Protein AF-A0ABD0PIT6-F1 (afdb_monomer_lite)

Organism: Cirrhinus mrigala (NCBI:txid683832)

Sequence (61 aa):
DCHFTIRGGRQLDDGQYQLPMVVLMLNLPHPTRPGMMENLFHEMGHAMHSMLGRTRYQHVT

Secondary structure (DSSP, 8-state):
-EEEEEE--EE-TTS-EEPPEEEEE---SSTTSHHHHHHHHHHHHHHHHHHH--BS--S--

pLDDT: mean 82.4, std 9.63, range [50.88, 92.44]

Radius of gyration: 14.32 Å; chains: 1; bounding box: 28×14×42 Å

Structure (mmCIF, N/CA/C/O backbone):
data_AF-A0ABD0PIT6-F1
#
_entry.id   AF-A0ABD0PIT6-F1
#
loop_
_atom_site.group_PDB
_atom_site.id
_atom_site.type_symbol
_atom_site.label_atom_id
_atom_site.label_alt_id
_atom_site.label_comp_id
_atom_site.label_asym_id
_atom_site.label_entity_id
_atom_site.label_seq_id
_atom_site.pdbx_PDB_ins_code
_atom_site.Cartn_x
_atom_site.Cartn_y
_atom_site.Cartn_z
_atom_site.occupancy
_atom_site.B_iso_or_equiv
_atom_site.auth_seq_id
_atom_site.auth_comp_id
_atom_site.auth_asym_id
_atom_site.auth_atom_id
_atom_site.pdbx_PDB_model_num
ATOM 1 N N . ASP A 1 1 ? -1.936 -2.268 -13.715 1.00 62.12 1 ASP A N 1
ATOM 2 C CA . ASP A 1 1 ? -1.178 -2.320 -12.456 1.00 62.12 1 ASP A CA 1
ATOM 3 C C . ASP A 1 1 ? -1.983 -1.604 -11.402 1.00 62.12 1 ASP A C 1
ATOM 5 O O . ASP A 1 1 ? -2.543 -0.560 -11.714 1.00 62.12 1 ASP A O 1
ATOM 9 N N . CYS A 1 2 ? -2.178 -2.227 -10.246 1.00 72.44 2 CYS A N 1
ATOM 10 C CA . CYS A 1 2 ? -3.008 -1.663 -9.186 1.00 72.44 2 CYS A CA 1
ATOM 11 C C . CYS A 1 2 ? -2.665 -2.259 -7.815 1.00 72.44 2 CYS A C 1
ATOM 13 O O . CYS A 1 2 ? -2.423 -3.465 -7.682 1.00 72.44 2 CYS A O 1
ATOM 15 N N . HIS A 1 3 ? -2.716 -1.414 -6.787 1.00 82.94 3 HIS A N 1
ATOM 16 C CA . HIS A 1 3 ? -2.746 -1.805 -5.380 1.00 82.94 3 HIS A CA 1
ATOM 17 C C . HIS A 1 3 ? -4.190 -1.995 -4.879 1.00 82.94 3 HIS A C 1
ATOM 19 O O . HIS A 1 3 ? -5.063 -1.155 -5.109 1.00 82.94 3 HIS A O 1
ATOM 25 N N . PHE A 1 4 ? -4.416 -3.062 -4.111 1.00 83.75 4 PHE A N 1
ATOM 26 C CA . PHE A 1 4 ? -5.653 -3.277 -3.361 1.00 83.75 4 PHE A CA 1
ATOM 27 C C . PHE A 1 4 ? -5.352 -3.459 -1.880 1.00 83.75 4 PHE A C 1
ATOM 29 O O . PHE A 1 4 ? -4.553 -4.315 -1.499 1.00 83.75 4 PHE A O 1
ATOM 36 N N . THR A 1 5 ? -6.034 -2.696 -1.029 1.00 83.81 5 THR A N 1
ATOM 37 C CA . THR A 1 5 ? -6.063 -2.982 0.406 1.00 83.81 5 THR A CA 1
ATOM 38 C C . THR A 1 5 ? -7.096 -4.070 0.659 1.00 83.81 5 THR A C 1
ATOM 40 O O . THR A 1 5 ? -8.282 -3.856 0.436 1.00 83.81 5 THR A O 1
ATOM 43 N N . ILE A 1 6 ? -6.634 -5.234 1.110 1.00 87.19 6 ILE A N 1
ATOM 44 C CA . ILE A 1 6 ? -7.497 -6.337 1.553 1.00 87.19 6 ILE A CA 1
ATOM 45 C C . ILE A 1 6 ? -7.942 -6.110 2.992 1.00 87.19 6 ILE A C 1
ATOM 47 O O . ILE A 1 6 ? -9.027 -6.527 3.364 1.00 87.19 6 ILE A O 1
ATOM 51 N N . ARG A 1 7 ? -7.080 -5.492 3.806 1.00 88.56 7 ARG A N 1
ATOM 52 C CA . ARG A 1 7 ? -7.354 -5.226 5.215 1.00 88.56 7 ARG A CA 1
ATOM 53 C C . ARG A 1 7 ? -6.638 -3.967 5.671 1.00 88.56 7 ARG A C 1
ATOM 55 O O . ARG A 1 7 ? -5.423 -3.858 5.499 1.00 88.56 7 ARG A O 1
ATOM 62 N N . GLY A 1 8 ? -7.369 -3.040 6.281 1.00 87.19 8 GLY A N 1
ATOM 63 C CA . GLY A 1 8 ? -6.795 -1.833 6.871 1.00 87.19 8 GLY A CA 1
ATOM 64 C C . GLY A 1 8 ? -6.083 -2.084 8.202 1.00 87.19 8 GLY A C 1
ATOM 65 O O . GLY A 1 8 ? -6.446 -2.989 8.958 1.00 87.19 8 GLY A O 1
ATOM 66 N N . GLY A 1 9 ? -5.083 -1.258 8.510 1.00 88.81 9 GLY A N 1
ATOM 67 C CA . GLY A 1 9 ? -4.477 -1.210 9.837 1.00 88.81 9 GLY A CA 1
ATOM 68 C C . GLY A 1 9 ? -5.377 -0.437 10.800 1.00 88.81 9 GLY A C 1
ATOM 69 O O . GLY A 1 9 ? -5.697 0.719 10.529 1.00 88.81 9 GLY A O 1
ATOM 70 N N . ARG A 1 10 ? -5.804 -1.055 11.906 1.00 88.19 10 ARG A N 1
ATOM 71 C CA . ARG A 1 10 ? -6.667 -0.400 12.906 1.00 88.19 10 ARG A CA 1
ATOM 72 C C . ARG A 1 10 ? -6.483 -0.979 14.298 1.00 88.19 10 ARG A C 1
ATOM 74 O O . ARG A 1 10 ? -6.055 -2.121 14.453 1.00 88.19 10 ARG A O 1
ATOM 81 N N . GLN A 1 11 ? -6.887 -0.210 15.301 1.00 87.56 11 GLN A N 1
ATOM 82 C CA . GLN A 1 11 ? -7.113 -0.751 16.635 1.00 87.56 11 GLN A CA 1
ATOM 83 C C . GLN A 1 11 ? -8.455 -1.503 16.666 1.00 87.56 11 GLN A C 1
ATOM 85 O O . GLN A 1 11 ? -9.438 -1.085 16.040 1.00 87.56 11 GLN A O 1
ATOM 90 N N . LEU A 1 12 ? -8.466 -2.644 17.341 1.00 87.12 12 LEU A N 1
ATOM 91 C CA . LEU A 1 12 ? -9.647 -3.450 17.616 1.00 87.12 12 LEU A CA 1
ATOM 92 C C . LEU A 1 12 ? -10.242 -3.059 18.973 1.00 87.12 12 LEU A C 1
ATOM 94 O O . LEU A 1 12 ? -9.590 -2.401 19.787 1.00 87.12 12 LEU A O 1
ATOM 98 N N . ASP A 1 13 ? -11.483 -3.469 19.213 1.00 88.19 13 ASP A N 1
ATOM 99 C CA . ASP A 1 13 ? -12.231 -3.085 20.416 1.00 88.19 13 ASP A CA 1
ATOM 100 C C . ASP A 1 13 ? -11.628 -3.692 21.698 1.00 88.19 13 ASP A C 1
ATOM 102 O O . ASP A 1 13 ? -11.766 -3.128 22.780 1.00 88.19 13 ASP A O 1
ATOM 106 N N . ASP A 1 14 ? -10.894 -4.803 21.571 1.00 92.44 14 ASP A N 1
ATOM 107 C CA . ASP A 1 14 ? -10.124 -5.446 22.646 1.00 92.44 14 ASP A CA 1
ATOM 108 C C . ASP A 1 14 ? -8.757 -4.776 22.911 1.00 92.44 14 ASP A C 1
ATOM 110 O O . ASP A 1 14 ? -7.983 -5.225 23.757 1.00 92.44 14 ASP A O 1
ATOM 114 N N . GLY A 1 15 ? -8.451 -3.694 22.188 1.00 87.44 15 GLY A N 1
ATOM 115 C CA . GLY A 1 15 ? -7.209 -2.938 22.292 1.00 87.44 15 GLY A CA 1
ATOM 116 C C . GLY A 1 15 ? -6.055 -3.472 21.440 1.00 87.44 15 GLY A C 1
ATOM 117 O O . GLY A 1 15 ? -5.048 -2.767 21.323 1.00 87.44 15 GLY A O 1
ATOM 118 N N . GLN A 1 16 ? -6.189 -4.647 20.811 1.00 90.50 16 GLN A N 1
ATOM 119 C CA . GLN A 1 16 ? -5.175 -5.206 19.912 1.00 90.50 16 GLN A CA 1
ATOM 120 C C . GLN A 1 16 ? -5.091 -4.427 18.594 1.00 90.50 16 GLN A C 1
ATOM 122 O O . GLN A 1 16 ? -6.015 -3.710 18.205 1.00 90.50 16 GLN A O 1
ATOM 127 N N . TYR A 1 17 ? -3.972 -4.562 17.877 1.00 88.12 17 TYR A N 1
ATOM 128 C CA . TYR A 1 17 ? -3.791 -3.924 16.572 1.00 88.12 17 TYR A CA 1
ATOM 129 C C . TYR A 1 17 ? -3.910 -4.932 15.427 1.00 88.12 17 TYR A C 1
ATOM 131 O O . TYR A 1 17 ? -3.151 -5.898 15.341 1.00 88.12 17 TYR A O 1
ATOM 139 N N . GLN A 1 18 ? -4.830 -4.666 14.502 1.00 88.81 18 GLN A N 1
ATOM 140 C CA . GLN A 1 18 ? -4.960 -5.395 13.249 1.00 88.81 18 GLN A CA 1
ATOM 141 C C . GLN A 1 18 ? -3.876 -4.943 12.267 1.00 88.81 18 GLN A C 1
ATOM 143 O O . GLN A 1 18 ? -3.818 -3.773 11.891 1.00 88.81 18 GLN A O 1
ATOM 148 N N . LEU A 1 19 ? -3.040 -5.876 11.803 1.00 91.00 19 LEU A N 1
ATOM 149 C CA . LEU A 1 19 ? -2.022 -5.584 10.791 1.00 91.00 19 LEU A CA 1
ATOM 150 C C . LEU A 1 19 ? -2.657 -5.389 9.401 1.00 91.00 19 LEU A C 1
ATOM 152 O O . LEU A 1 19 ? -3.472 -6.228 8.997 1.00 91.00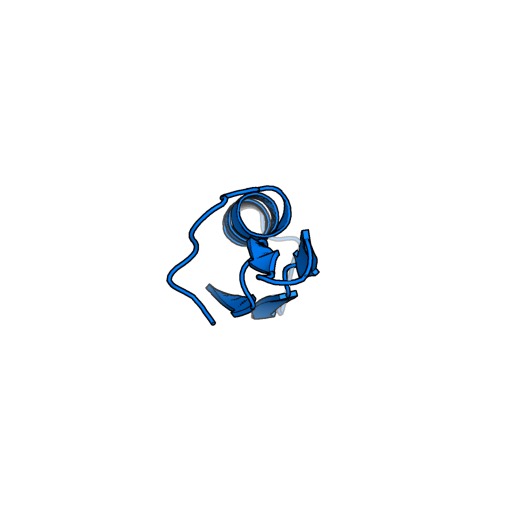 19 LEU A O 1
ATOM 156 N N . PRO A 1 20 ? -2.274 -4.350 8.639 1.00 91.25 20 PRO A N 1
ATOM 157 C CA . PRO A 1 20 ? -2.774 -4.155 7.283 1.00 91.25 20 PRO A CA 1
ATOM 158 C C . PRO A 1 20 ? -2.316 -5.274 6.340 1.00 91.25 20 PRO A C 1
ATOM 160 O O . PRO A 1 20 ? -1.238 -5.843 6.507 1.00 91.25 20 PRO A O 1
ATOM 163 N N . MET A 1 21 ? -3.136 -5.577 5.334 1.00 91.88 21 MET A N 1
ATOM 164 C CA . MET A 1 21 ? -2.796 -6.478 4.231 1.00 91.88 21 MET A CA 1
ATOM 165 C C . MET A 1 21 ? -3.144 -5.812 2.909 1.00 91.88 21 MET A C 1
ATOM 167 O O . MET A 1 21 ? -4.270 -5.354 2.706 1.00 91.88 21 MET A O 1
ATOM 171 N N . VAL A 1 22 ? -2.177 -5.792 2.000 1.00 89.81 22 VAL A N 1
ATOM 172 C CA . VAL A 1 22 ? -2.332 -5.223 0.664 1.00 89.81 22 VAL A CA 1
ATOM 173 C C . VAL A 1 22 ? -1.816 -6.206 -0.375 1.00 89.81 22 VAL A C 1
ATOM 175 O O . VAL A 1 22 ? -0.885 -6.967 -0.111 1.00 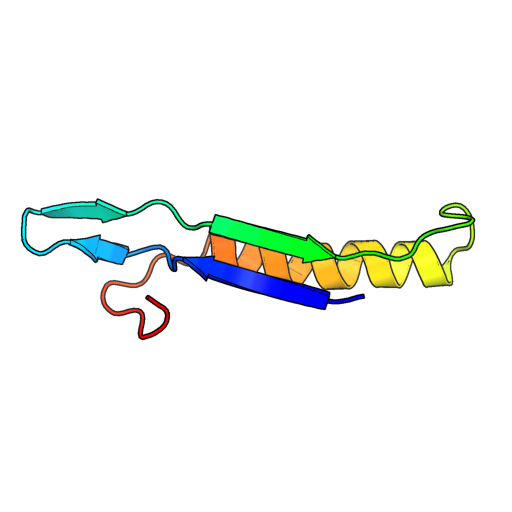89.81 22 VAL A O 1
ATOM 178 N N . VAL A 1 23 ? -2.413 -6.171 -1.559 1.00 91.88 23 VAL A N 1
ATOM 179 C CA . VAL A 1 23 ? -1.947 -6.902 -2.734 1.00 91.88 23 VAL A CA 1
ATOM 180 C C . VAL A 1 23 ? -1.503 -5.904 -3.781 1.00 91.88 23 VAL A C 1
ATOM 182 O O . VAL A 1 23 ? -2.208 -4.943 -4.083 1.00 91.88 23 VAL A O 1
ATOM 185 N N . LEU A 1 24 ? -0.324 -6.164 -4.334 1.00 88.31 24 LEU A N 1
ATOM 186 C CA . LEU A 1 24 ? 0.226 -5.442 -5.464 1.00 88.31 24 LEU A CA 1
ATOM 187 C C . LEU A 1 24 ? 0.079 -6.331 -6.699 1.00 88.31 24 LEU A C 1
ATOM 189 O O . LEU A 1 24 ? 0.701 -7.390 -6.774 1.00 88.31 24 LEU A O 1
ATOM 193 N N . MET A 1 25 ? -0.761 -5.923 -7.646 1.00 87.12 25 MET A N 1
ATOM 194 C CA . MET A 1 25 ? -0.932 -6.635 -8.907 1.00 87.12 25 MET A CA 1
ATOM 195 C C . MET A 1 25 ? -0.243 -5.852 -10.019 1.00 87.12 25 MET A C 1
ATOM 197 O O . MET A 1 25 ? -0.668 -4.753 -10.375 1.00 87.12 25 MET A O 1
ATOM 201 N N . LEU A 1 26 ? 0.824 -6.430 -10.566 1.00 81.81 26 LEU A N 1
ATOM 202 C CA . LEU A 1 26 ? 1.652 -5.805 -11.591 1.00 81.81 26 LEU A CA 1
ATOM 203 C C . LEU A 1 26 ? 1.783 -6.725 -12.799 1.00 81.81 26 LEU A C 1
ATOM 205 O O . LEU A 1 26 ? 2.004 -7.926 -12.645 1.00 81.81 26 LEU A O 1
ATOM 209 N N . ASN A 1 27 ? 1.713 -6.153 -13.995 1.00 81.00 27 ASN A N 1
ATOM 210 C CA . ASN A 1 27 ? 2.049 -6.831 -15.234 1.00 81.00 27 ASN A CA 1
ATOM 211 C C . ASN A 1 27 ? 3.343 -6.238 -15.810 1.00 81.00 27 ASN A C 1
ATOM 213 O O . ASN A 1 27 ? 3.322 -5.282 -16.584 1.00 81.00 27 ASN A O 1
ATOM 217 N N . LEU A 1 28 ? 4.480 -6.820 -15.418 1.00 77.38 28 LEU A N 1
ATOM 218 C CA . LEU A 1 28 ? 5.821 -6.351 -15.782 1.00 77.38 28 LEU A CA 1
ATOM 219 C C . LEU A 1 28 ? 6.558 -7.388 -16.642 1.00 77.38 28 LEU A C 1
ATOM 221 O O . LEU A 1 28 ? 7.498 -8.022 -16.164 1.00 77.38 28 LEU A O 1
ATOM 225 N N . PRO A 1 29 ? 6.178 -7.576 -17.917 1.00 75.31 29 PRO A N 1
ATOM 226 C CA . PRO A 1 29 ? 6.839 -8.559 -18.773 1.00 75.31 29 PRO A CA 1
ATOM 227 C C . PRO A 1 29 ? 8.311 -8.203 -19.047 1.00 75.31 29 PRO A C 1
ATOM 229 O O . PRO A 1 29 ? 9.114 -9.096 -19.283 1.00 75.31 29 PRO A O 1
ATOM 232 N N . HIS A 1 30 ? 8.678 -6.913 -18.995 1.00 74.44 30 HIS A N 1
ATOM 233 C CA . HIS A 1 30 ? 10.058 -6.432 -19.143 1.00 74.44 30 HIS A CA 1
ATOM 234 C C . HIS A 1 30 ? 10.333 -5.268 -18.172 1.00 74.44 30 HIS A C 1
ATOM 236 O O . HIS A 1 30 ? 10.270 -4.103 -18.573 1.00 74.44 30 HIS A O 1
ATOM 242 N N . PRO A 1 31 ? 10.652 -5.552 -16.899 1.00 63.47 31 PRO A N 1
ATOM 243 C CA . PRO A 1 31 ? 10.754 -4.546 -15.833 1.00 63.47 31 PRO A CA 1
ATOM 244 C C . PRO A 1 31 ? 11.936 -3.571 -15.986 1.00 63.47 31 PRO A C 1
ATOM 246 O O . PRO A 1 31 ? 12.151 -2.721 -15.133 1.00 63.47 31 PRO A O 1
ATOM 249 N N . THR A 1 32 ? 12.715 -3.673 -17.063 1.00 74.88 32 THR A N 1
ATOM 250 C CA . THR A 1 32 ? 13.890 -2.834 -17.334 1.00 74.88 32 THR A CA 1
ATOM 251 C C . THR A 1 32 ? 13.570 -1.554 -18.107 1.00 74.88 32 THR A C 1
ATOM 253 O O . THR A 1 32 ? 14.451 -0.715 -18.286 1.00 74.88 32 THR A O 1
ATOM 256 N N . ARG A 1 33 ? 12.330 -1.370 -18.585 1.00 79.25 33 ARG A N 1
ATOM 257 C CA . ARG A 1 33 ? 11.931 -0.129 -19.269 1.00 79.25 33 ARG A CA 1
ATOM 258 C C . ARG A 1 33 ? 11.658 0.969 -18.231 1.00 79.25 33 ARG A C 1
ATOM 260 O O . ARG A 1 33 ? 10.845 0.728 -17.340 1.00 79.25 33 ARG A O 1
ATOM 267 N N . PRO A 1 34 ? 12.233 2.179 -18.370 1.00 79.19 34 PRO A N 1
ATOM 268 C CA . PRO A 1 34 ? 12.088 3.247 -17.377 1.00 79.19 34 PRO A CA 1
ATOM 269 C C . PRO A 1 34 ? 10.638 3.527 -16.950 1.00 79.19 34 PRO A C 1
ATOM 271 O O . PRO A 1 34 ? 10.343 3.500 -15.762 1.00 79.19 34 PRO A O 1
ATOM 274 N N . GLY A 1 35 ? 9.705 3.662 -17.900 1.00 80.81 35 GLY A N 1
ATOM 275 C CA . GLY A 1 35 ? 8.293 3.921 -17.576 1.00 80.81 35 GLY A CA 1
ATOM 276 C C . GLY A 1 35 ? 7.578 2.777 -16.837 1.00 80.81 35 GLY A C 1
ATOM 277 O O . GLY A 1 35 ? 6.632 3.014 -16.098 1.00 80.81 35 GLY A O 1
ATOM 278 N N . MET A 1 36 ? 8.036 1.527 -16.976 1.00 81.12 36 MET A N 1
ATOM 279 C CA . MET A 1 36 ? 7.495 0.404 -16.191 1.00 81.12 36 MET A CA 1
ATOM 280 C C . MET A 1 36 ? 8.026 0.416 -14.754 1.00 81.12 36 MET A C 1
ATOM 282 O O . MET A 1 36 ? 7.306 0.050 -13.828 1.00 81.12 36 MET A O 1
ATOM 286 N N . MET A 1 37 ? 9.266 0.873 -14.566 1.00 84.50 37 MET A N 1
ATOM 287 C CA . MET A 1 37 ? 9.843 1.085 -13.242 1.00 84.50 37 MET A CA 1
ATOM 288 C C . MET A 1 37 ? 9.104 2.211 -12.501 1.00 84.50 37 MET A C 1
ATOM 290 O O . MET A 1 37 ? 8.803 2.069 -11.319 1.00 84.50 37 MET A O 1
ATOM 294 N N . GLU A 1 38 ? 8.751 3.297 -13.198 1.00 85.56 38 GLU A N 1
ATOM 295 C CA . GLU A 1 38 ? 7.923 4.378 -12.641 1.00 85.56 38 GLU A CA 1
ATOM 296 C C . GLU A 1 38 ? 6.561 3.860 -12.162 1.00 85.56 38 GLU A C 1
ATOM 298 O O . GLU A 1 38 ? 6.171 4.137 -11.027 1.00 85.56 38 GLU A O 1
ATOM 303 N N . ASN A 1 39 ? 5.882 3.033 -12.966 1.00 85.94 39 ASN A N 1
ATOM 304 C CA . ASN A 1 39 ? 4.620 2.402 -12.565 1.00 85.94 39 ASN A CA 1
ATOM 305 C C . ASN A 1 39 ? 4.782 1.481 -11.346 1.00 85.94 39 ASN A C 1
ATOM 307 O O . ASN A 1 39 ? 3.966 1.529 -10.427 1.00 85.94 39 ASN A O 1
ATOM 311 N N . LEU A 1 40 ? 5.847 0.670 -11.299 1.00 87.44 40 LEU A N 1
ATOM 312 C CA . LEU A 1 40 ? 6.158 -0.171 -10.139 1.00 87.44 40 LEU A CA 1
ATOM 313 C C . LEU A 1 40 ? 6.304 0.674 -8.867 1.00 87.44 40 LEU A C 1
ATOM 315 O O . LEU A 1 40 ? 5.687 0.366 -7.846 1.00 87.44 40 LEU A O 1
ATOM 319 N N . PHE A 1 41 ? 7.107 1.738 -8.923 1.00 89.88 41 PHE A N 1
ATOM 320 C CA . PHE A 1 41 ? 7.320 2.614 -7.772 1.00 89.88 41 PHE A CA 1
ATOM 321 C C . PHE A 1 41 ? 6.046 3.358 -7.364 1.00 89.88 41 PHE A C 1
ATOM 323 O O . PHE A 1 41 ? 5.807 3.525 -6.168 1.00 89.88 41 PHE A O 1
ATOM 330 N N . HIS A 1 42 ? 5.211 3.755 -8.326 1.00 89.44 42 HIS A N 1
ATOM 331 C CA . HIS A 1 42 ? 3.922 4.388 -8.063 1.00 89.44 42 HIS A CA 1
ATOM 332 C C . HIS A 1 42 ? 2.991 3.470 -7.259 1.00 89.44 42 HIS A C 1
ATOM 334 O O . HIS A 1 42 ? 2.526 3.842 -6.180 1.00 89.44 42 HIS A O 1
ATOM 340 N N . GLU A 1 43 ? 2.775 2.243 -7.735 1.00 90.00 43 GLU A N 1
ATOM 341 C CA . GLU A 1 43 ? 1.890 1.286 -7.064 1.00 90.00 43 GLU A CA 1
ATOM 342 C C . GLU A 1 43 ? 2.463 0.815 -5.719 1.00 90.00 43 GLU A C 1
ATOM 344 O O . GLU A 1 43 ? 1.728 0.638 -4.743 1.00 90.00 43 GLU A O 1
ATOM 349 N N . MET A 1 44 ? 3.790 0.680 -5.621 1.00 90.38 44 MET A N 1
ATOM 350 C CA . MET A 1 44 ? 4.461 0.412 -4.348 1.00 90.38 44 MET A CA 1
ATOM 351 C C . MET A 1 44 ? 4.263 1.561 -3.350 1.00 90.38 44 MET A C 1
ATOM 353 O O . MET A 1 44 ? 4.071 1.309 -2.162 1.00 90.38 44 MET A O 1
ATOM 357 N N . GLY A 1 45 ? 4.262 2.813 -3.817 1.00 91.00 45 GLY A N 1
ATOM 358 C CA . GLY A 1 45 ? 3.950 3.987 -3.002 1.00 91.00 45 GLY A CA 1
ATOM 359 C C . GLY A 1 45 ? 2.565 3.897 -2.359 1.00 91.00 45 GLY A C 1
ATOM 360 O O . GLY A 1 45 ? 2.435 4.087 -1.148 1.00 91.00 45 GLY A O 1
ATOM 361 N N . HIS A 1 46 ? 1.545 3.517 -3.133 1.00 91.69 46 HIS A N 1
ATOM 362 C CA . HIS A 1 46 ? 0.190 3.294 -2.609 1.00 91.69 46 HIS A CA 1
ATOM 363 C C . HIS A 1 46 ? 0.138 2.152 -1.596 1.00 91.69 46 HIS A C 1
ATOM 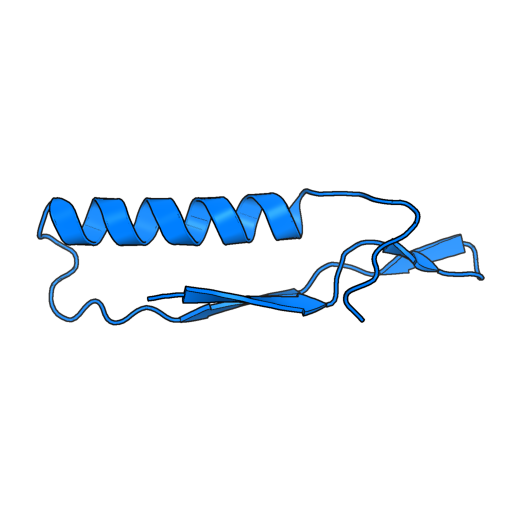365 O O . HIS A 1 46 ? -0.447 2.307 -0.524 1.00 91.69 46 HIS A O 1
ATOM 371 N N . ALA A 1 47 ? 0.802 1.031 -1.887 1.00 89.62 47 ALA A N 1
ATOM 372 C CA . ALA A 1 47 ? 0.885 -0.092 -0.958 1.00 89.62 47 ALA A CA 1
ATOM 373 C C . ALA A 1 47 ? 1.539 0.310 0.374 1.00 89.62 47 ALA A C 1
ATOM 375 O O . ALA A 1 47 ? 1.014 -0.018 1.439 1.00 89.62 47 ALA A O 1
ATOM 376 N N . MET A 1 48 ? 2.642 1.065 0.334 1.00 91.19 48 MET A N 1
ATOM 377 C CA . MET A 1 48 ? 3.319 1.554 1.537 1.00 91.19 48 MET A CA 1
ATOM 378 C C . MET A 1 48 ? 2.451 2.527 2.333 1.00 91.19 48 MET A C 1
ATOM 380 O O . MET A 1 48 ? 2.369 2.390 3.552 1.00 91.19 48 MET A O 1
ATOM 384 N N . HIS A 1 49 ? 1.771 3.471 1.679 1.00 88.69 49 HIS A N 1
ATOM 385 C CA . HIS A 1 49 ? 0.837 4.365 2.367 1.00 88.69 49 HIS A CA 1
ATOM 386 C C . HIS A 1 49 ? -0.261 3.586 3.102 1.00 88.69 49 HIS A C 1
ATOM 388 O O . HIS A 1 49 ? -0.540 3.880 4.264 1.00 88.69 49 HIS A O 1
ATOM 394 N N . SER A 1 50 ? -0.821 2.549 2.479 1.00 85.50 50 SER A N 1
ATOM 395 C CA . SER A 1 50 ? -1.833 1.687 3.101 1.00 85.50 50 SER A CA 1
ATOM 396 C C . SER A 1 50 ? -1.279 0.798 4.224 1.00 85.50 50 SER A C 1
ATOM 398 O O . SER A 1 50 ? -1.984 0.531 5.196 1.00 85.50 50 SER A O 1
ATOM 400 N N . MET A 1 51 ? -0.022 0.344 4.1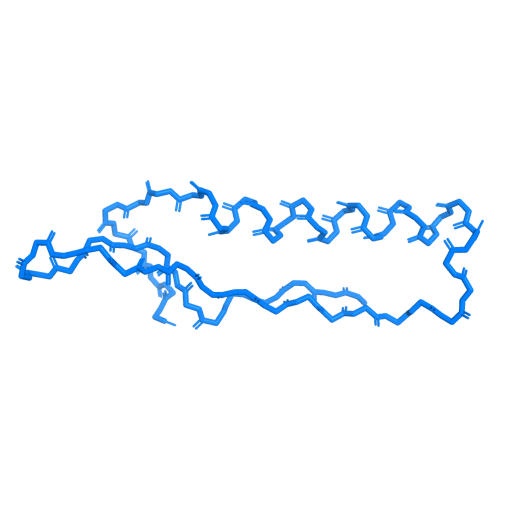26 1.00 87.38 51 MET A N 1
ATOM 401 C CA . MET A 1 51 ? 0.638 -0.462 5.165 1.00 87.38 51 MET A CA 1
ATOM 402 C C . MET A 1 51 ? 1.088 0.362 6.380 1.00 87.38 51 MET A C 1
ATOM 404 O O . MET A 1 51 ? 1.085 -0.135 7.507 1.00 87.38 51 MET A O 1
ATOM 408 N N . LEU A 1 52 ? 1.532 1.600 6.162 1.00 86.94 52 LEU A N 1
ATOM 409 C CA . LEU A 1 52 ? 2.114 2.447 7.206 1.00 86.94 52 LEU A CA 1
ATOM 410 C C . LEU A 1 52 ? 1.100 3.417 7.815 1.00 86.94 52 LEU A C 1
ATOM 412 O O . LEU A 1 52 ? 1.312 3.896 8.931 1.00 86.94 52 LEU A O 1
ATOM 416 N N . GLY A 1 53 ? -0.010 3.678 7.123 1.00 81.75 53 GLY A N 1
ATOM 417 C CA . GLY A 1 53 ? -1.136 4.424 7.664 1.00 81.75 53 GLY A CA 1
ATOM 418 C C . GLY A 1 53 ? -1.693 3.733 8.907 1.00 81.75 53 GLY A C 1
ATOM 419 O O . GLY A 1 53 ? -2.211 2.620 8.839 1.00 81.75 53 GLY A O 1
ATOM 420 N N . ARG A 1 54 ? -1.586 4.397 10.061 1.00 72.62 54 ARG A N 1
ATOM 421 C CA . ARG A 1 54 ? -2.190 3.943 11.318 1.00 72.62 54 ARG A CA 1
ATOM 422 C C . ARG A 1 54 ? -3.335 4.870 11.672 1.00 72.62 54 ARG A C 1
ATOM 424 O O . ARG A 1 54 ? -3.107 5.988 12.130 1.00 72.62 54 ARG A O 1
ATOM 431 N N . THR A 1 55 ? -4.563 4.410 11.472 1.00 70.81 55 THR A N 1
ATOM 432 C CA . THR A 1 55 ? -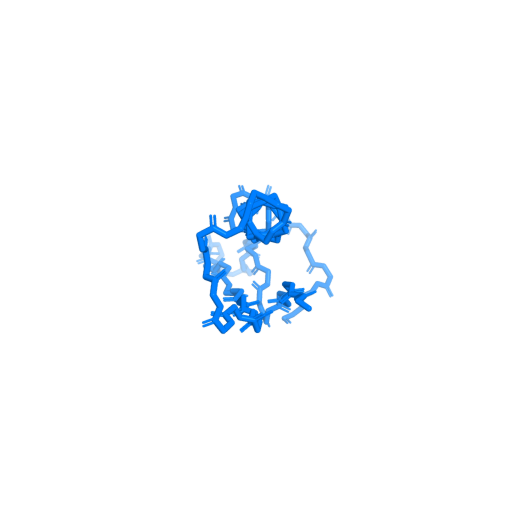5.754 5.168 11.857 1.00 70.81 55 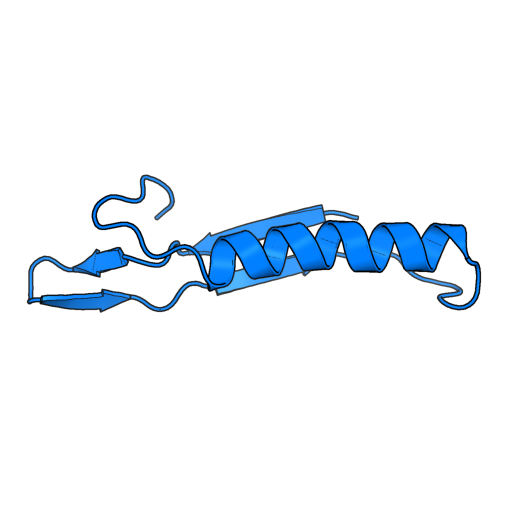THR A CA 1
ATOM 433 C C . THR A 1 55 ? -6.509 4.426 12.955 1.00 70.81 55 THR A C 1
ATOM 435 O O . THR A 1 55 ? -6.470 3.199 13.053 1.00 70.81 55 THR A O 1
ATOM 438 N N . ARG A 1 56 ? -7.176 5.173 13.841 1.00 64.19 56 ARG A N 1
ATOM 439 C CA . ARG A 1 56 ? -8.049 4.567 14.863 1.00 64.19 56 ARG A CA 1
ATOM 440 C C . ARG A 1 56 ? -9.346 4.038 14.254 1.00 64.19 56 ARG A C 1
ATOM 442 O O . ARG A 1 56 ? -9.900 3.070 14.755 1.00 64.19 56 ARG A O 1
ATOM 449 N N . TYR A 1 57 ? -9.789 4.653 13.159 1.00 66.56 57 TYR A N 1
ATOM 450 C CA . TYR A 1 57 ? -11.005 4.300 12.444 1.00 66.56 57 TYR A CA 1
ATOM 451 C C . TYR A 1 57 ? -10.674 4.148 10.963 1.00 66.56 57 TYR A C 1
ATOM 453 O O . TYR A 1 57 ? -10.396 5.136 10.286 1.00 66.56 57 TYR A O 1
ATOM 461 N N . GLN A 1 58 ? -10.715 2.912 10.471 1.00 67.12 58 GLN A N 1
ATOM 462 C CA . GLN A 1 58 ? -10.533 2.603 9.059 1.00 67.12 58 GLN A CA 1
ATOM 463 C C . GLN A 1 58 ? -11.793 1.906 8.549 1.00 67.12 58 GLN A C 1
ATOM 465 O O . GLN A 1 58 ? -12.206 0.892 9.107 1.00 67.12 58 GLN A O 1
ATOM 470 N N . HIS A 1 59 ? -12.409 2.459 7.502 1.00 62.31 59 HIS A N 1
ATOM 471 C CA . HIS A 1 59 ? -13.647 1.927 6.913 1.00 62.31 59 HIS A CA 1
ATOM 472 C C . HIS A 1 59 ? -13.398 0.784 5.911 1.00 62.31 59 HIS A C 1
ATOM 474 O O . HIS A 1 59 ? -14.332 0.247 5.328 1.00 62.31 59 HIS A O 1
ATOM 480 N N . VAL A 1 60 ? -12.133 0.408 5.710 1.00 59.97 60 VAL A N 1
ATOM 481 C CA . VAL A 1 60 ? -11.740 -0.740 4.890 1.00 59.97 60 VAL A CA 1
ATOM 482 C C . VAL A 1 60 ? -11.512 -1.920 5.832 1.00 59.97 60 VAL A C 1
ATOM 484 O O . VAL A 1 60 ? -10.460 -2.005 6.475 1.00 59.97 60 VAL A O 1
ATOM 487 N N . THR A 1 61 ? -12.546 -2.752 5.968 1.00 50.88 61 THR A N 1
ATOM 488 C CA . THR A 1 61 ? -12.485 -4.086 6.593 1.00 50.88 61 THR A CA 1
ATOM 489 C C . THR A 1 61 ? -11.494 -4.978 5.881 1.00 50.88 61 THR A C 1
ATOM 491 O O . THR A 1 61 ? -11.594 -5.044 4.639 1.00 50.88 61 THR A O 1
#

Foldseek 3Di:
DAKDWQAAWEQDPVRDIDQTDMDDDADCPPCPDPVNVVVVVVRVVVVVCRRVDYDHDDPRD

InterPro domains:
  IPR001567 Peptidase M3A/M3B catalytic domain [PF01432] (2-60)
  IPR045090 Peptidase M3A/M3B [PTHR11804] (1-60)